Protein AF-A0AAE6CH83-F1 (afdb_monomer_lite)

Foldseek 3Di:
DDPVVVVVVVVVVVVVVVVVVVCVVVPDPVPVVVVVVVCVVVVVVVVVVVVVVVVVVVVVD

Secondary structure (DSSP, 8-state):
--HHHHHHHHHHHHHHHHHHHHHHHHHSTTHHHHHHHHHHHHHHHHHHHHHHHHHHHTT--

pLDDT: mean 73.55, std 14.27, range [51.03, 95.69]

Sequence (61 aa):
MDINTVRGLATLFIMAAFIGLVVWAFSSKQKKTFDEAANLPFEDDEADAKSVREAETKKHD

Radius of gyration: 26.89 Å; chains: 1; bounding box: 59×7×70 Å

Structure (mmCIF, N/CA/C/O backbone):
data_AF-A0AAE6CH83-F1
#
_entry.id   AF-A0AAE6CH83-F1
#
loop_
_atom_site.group_PDB
_atom_site.id
_atom_site.type_symbol
_atom_site.label_atom_id
_atom_site.label_alt_id
_atom_site.label_comp_id
_atom_site.label_asym_id
_atom_site.label_entity_id
_atom_site.label_seq_id
_atom_site.pdbx_PDB_ins_code
_atom_site.Cartn_x
_atom_site.Cartn_y
_atom_site.Cartn_z
_atom_site.occupancy
_atom_site.B_iso_or_equiv
_atom_site.auth_seq_id
_atom_site.auth_comp_id
_atom_site.auth_asym_id
_atom_site.auth_atom_id
_atom_site.pdbx_PDB_model_num
ATOM 1 N N . MET A 1 1 ? 11.535 -7.501 -29.435 1.00 61.19 1 MET A N 1
ATOM 2 C CA . MET A 1 1 ? 11.652 -6.376 -28.485 1.00 61.19 1 MET A CA 1
ATOM 3 C C . MET A 1 1 ? 13.074 -6.358 -27.975 1.00 61.19 1 MET A C 1
ATOM 5 O O . MET A 1 1 ? 13.557 -7.400 -27.548 1.00 61.19 1 MET A O 1
ATOM 9 N N . ASP A 1 2 ? 13.741 -5.218 -28.098 1.00 78.62 2 ASP A N 1
ATOM 10 C CA . ASP A 1 2 ? 15.152 -5.042 -27.770 1.00 78.62 2 ASP A CA 1
ATOM 11 C C . ASP A 1 2 ? 15.432 -5.214 -26.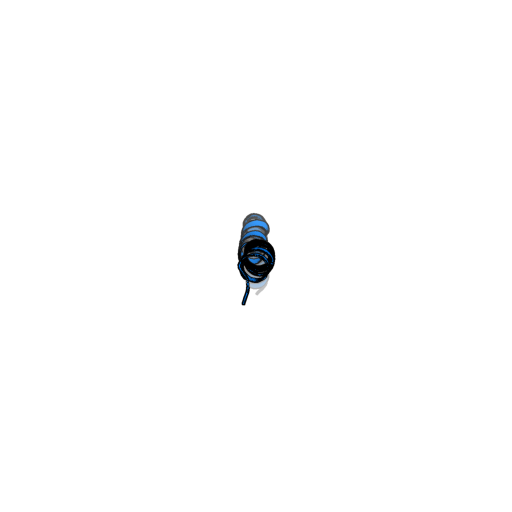273 1.00 78.62 2 ASP A C 1
ATOM 13 O O . ASP A 1 2 ? 14.560 -5.016 -25.422 1.00 78.62 2 ASP A O 1
ATOM 17 N N . ILE A 1 3 ? 16.681 -5.547 -25.943 1.00 83.75 3 ILE A N 1
ATOM 18 C CA . ILE A 1 3 ? 17.160 -5.752 -24.565 1.00 83.75 3 ILE A CA 1
ATOM 19 C C . ILE A 1 3 ? 16.832 -4.559 -23.649 1.00 83.75 3 ILE A C 1
ATOM 21 O O . ILE A 1 3 ? 16.492 -4.730 -22.478 1.00 83.75 3 ILE A O 1
ATOM 25 N N . ASN A 1 4 ? 16.859 -3.347 -24.209 1.00 82.19 4 ASN A N 1
ATOM 26 C CA . ASN A 1 4 ? 16.539 -2.110 -23.505 1.00 82.19 4 ASN A CA 1
ATOM 27 C C . ASN A 1 4 ? 15.046 -2.013 -23.164 1.00 82.19 4 ASN A C 1
ATOM 29 O O . ASN A 1 4 ? 14.695 -1.577 -22.070 1.00 82.19 4 ASN A O 1
ATOM 33 N N . THR A 1 5 ? 14.167 -2.479 -24.054 1.00 87.62 5 THR A N 1
ATOM 34 C CA . THR A 1 5 ? 12.720 -2.522 -23.816 1.00 87.62 5 THR A CA 1
ATOM 35 C C . THR A 1 5 ? 12.382 -3.526 -22.720 1.00 87.62 5 THR A C 1
ATOM 37 O O . THR A 1 5 ? 11.616 -3.203 -21.819 1.00 87.62 5 THR A O 1
ATOM 40 N N . VAL A 1 6 ? 13.001 -4.713 -22.740 1.00 89.88 6 VAL A N 1
ATOM 41 C CA . VAL A 1 6 ? 12.798 -5.748 -21.709 1.00 89.88 6 VAL A CA 1
ATOM 42 C C . VAL A 1 6 ? 13.245 -5.248 -20.334 1.00 89.88 6 VAL A C 1
ATOM 44 O O . VAL A 1 6 ? 12.533 -5.424 -19.349 1.00 89.88 6 VAL A O 1
ATOM 47 N N . ARG A 1 7 ? 14.395 -4.570 -20.2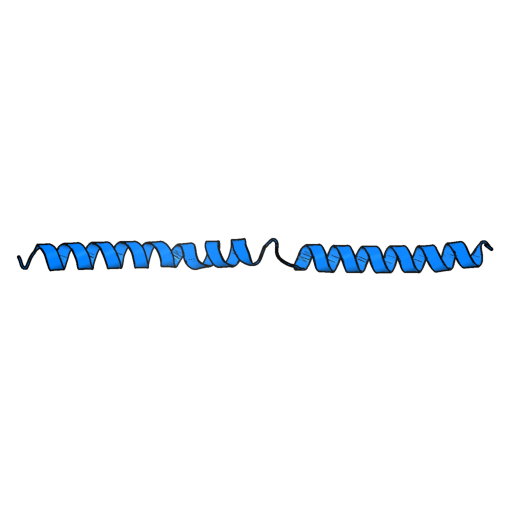59 1.00 86.56 7 ARG A N 1
ATOM 48 C CA . ARG A 1 7 ? 14.938 -4.039 -19.001 1.00 86.56 7 ARG A CA 1
ATOM 49 C C . ARG A 1 7 ? 14.109 -2.868 -18.456 1.00 86.56 7 ARG A C 1
ATOM 51 O O . ARG A 1 7 ? 13.854 -2.805 -17.252 1.00 86.56 7 ARG A O 1
ATOM 58 N N . GLY A 1 8 ? 13.631 -1.987 -19.337 1.00 90.69 8 GLY A N 1
ATOM 59 C CA . GLY A 1 8 ? 12.706 -0.910 -18.974 1.00 90.69 8 GLY A CA 1
ATOM 60 C C . GLY A 1 8 ? 11.377 -1.451 -18.441 1.00 90.69 8 GLY A C 1
ATOM 61 O O . GLY A 1 8 ? 10.930 -1.051 -17.366 1.00 90.69 8 GLY A O 1
ATOM 62 N N . LEU A 1 9 ? 10.794 -2.429 -19.140 1.00 93.38 9 LEU A N 1
ATOM 63 C CA . LEU A 1 9 ? 9.527 -3.046 -18.750 1.00 93.38 9 LEU A CA 1
ATOM 64 C C . LEU A 1 9 ? 9.645 -3.825 -17.433 1.00 93.38 9 LEU A C 1
ATOM 66 O O . LEU A 1 9 ? 8.760 -3.724 -16.589 1.00 93.38 9 LEU A O 1
ATOM 70 N N . ALA A 1 10 ? 10.753 -4.544 -17.225 1.00 91.19 10 ALA A N 1
ATOM 71 C CA . ALA A 1 10 ? 11.015 -5.285 -15.992 1.00 91.19 10 ALA A CA 1
ATOM 72 C C . ALA A 1 10 ? 11.073 -4.364 -14.765 1.00 91.19 10 ALA A C 1
ATOM 74 O O . ALA A 1 10 ? 10.466 -4.661 -13.739 1.00 91.19 10 ALA A O 1
ATOM 75 N N . THR A 1 11 ? 11.749 -3.218 -14.879 1.00 91.81 11 THR A N 1
ATOM 76 C CA . THR A 1 11 ? 11.839 -2.237 -13.785 1.00 91.81 11 THR A CA 1
ATOM 77 C C . THR A 1 11 ? 10.460 -1.682 -13.423 1.00 91.81 11 THR A C 1
ATOM 79 O O . THR A 1 11 ? 10.114 -1.585 -12.246 1.00 91.81 11 THR A O 1
ATOM 82 N N . LEU A 1 12 ? 9.641 -1.383 -14.436 1.00 94.44 12 LEU A N 1
ATOM 83 C CA . LEU A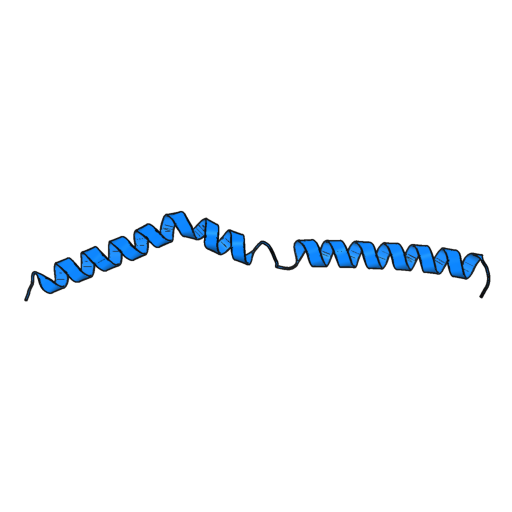 1 12 ? 8.281 -0.887 -14.241 1.00 94.44 12 LEU A CA 1
ATOM 84 C C . LEU A 1 12 ? 7.375 -1.949 -13.599 1.00 94.44 12 LEU A C 1
ATOM 86 O O . LEU A 1 12 ? 6.605 -1.639 -12.693 1.00 94.44 12 LEU A O 1
ATOM 90 N N . PHE A 1 13 ? 7.510 -3.208 -14.025 1.00 95.44 13 PHE A N 1
ATOM 91 C CA . PHE A 1 13 ? 6.778 -4.344 -13.461 1.00 95.44 13 PHE A CA 1
ATOM 92 C C . PHE A 1 13 ? 7.116 -4.573 -11.990 1.00 95.44 13 PHE A C 1
ATOM 94 O O . PHE A 1 13 ? 6.211 -4.746 -11.178 1.00 95.44 13 PHE A O 1
ATOM 101 N N . ILE A 1 14 ? 8.404 -4.543 -11.637 1.00 95.25 14 ILE A N 1
ATOM 102 C CA . ILE A 1 14 ? 8.858 -4.699 -10.250 1.00 95.25 14 ILE A CA 1
ATOM 103 C C . ILE A 1 14 ? 8.327 -3.550 -9.388 1.00 95.25 14 ILE A C 1
ATOM 105 O O . ILE A 1 14 ? 7.817 -3.792 -8.297 1.00 95.25 14 ILE A O 1
ATOM 109 N N . MET A 1 15 ? 8.382 -2.312 -9.888 1.00 95.38 15 MET A N 1
ATOM 110 C CA . MET A 1 15 ? 7.848 -1.144 -9.184 1.00 95.38 15 MET A CA 1
ATOM 111 C C . MET A 1 15 ? 6.334 -1.257 -8.955 1.00 95.38 15 MET A C 1
ATOM 113 O O . MET A 1 15 ? 5.862 -1.040 -7.840 1.00 95.38 15 MET A O 1
ATOM 117 N N . ALA A 1 16 ? 5.573 -1.652 -9.978 1.00 95.69 16 ALA A N 1
ATOM 118 C CA . ALA A 1 16 ? 4.131 -1.851 -9.867 1.00 95.69 16 ALA A CA 1
ATOM 119 C C . ALA A 1 16 ? 3.780 -2.995 -8.900 1.00 95.69 16 ALA A C 1
ATOM 121 O O . ALA A 1 16 ? 2.894 -2.838 -8.061 1.00 95.69 16 ALA A O 1
ATOM 122 N N . ALA A 1 17 ? 4.501 -4.118 -8.969 1.00 95.25 17 ALA A N 1
ATOM 123 C CA . ALA A 1 17 ? 4.322 -5.247 -8.060 1.00 95.25 17 ALA A CA 1
ATOM 124 C C . ALA A 1 17 ? 4.624 -4.863 -6.604 1.00 95.25 17 ALA A C 1
ATOM 126 O O . ALA A 1 17 ? 3.875 -5.234 -5.704 1.00 95.25 17 ALA A O 1
ATOM 127 N N . PHE A 1 18 ? 5.676 -4.073 -6.371 1.00 95.19 18 PHE A N 1
ATOM 128 C CA . PHE A 1 18 ? 6.021 -3.575 -5.042 1.00 95.19 18 PHE A CA 1
ATOM 129 C C . PHE A 1 18 ? 4.918 -2.680 -4.467 1.00 95.19 18 PHE A C 1
ATOM 131 O O . PHE A 1 18 ? 4.462 -2.912 -3.350 1.00 95.19 18 PHE A O 1
ATOM 138 N N . ILE A 1 19 ? 4.429 -1.709 -5.244 1.00 95.12 19 ILE A N 1
ATOM 139 C CA . ILE A 1 19 ? 3.324 -0.835 -4.823 1.00 95.12 19 ILE A CA 1
ATOM 140 C C . ILE A 1 19 ? 2.060 -1.661 -4.560 1.00 95.12 19 ILE A C 1
ATOM 142 O O . ILE A 1 19 ? 1.402 -1.460 -3.542 1.00 95.12 19 ILE A O 1
ATOM 146 N N . GLY A 1 20 ? 1.749 -2.627 -5.428 1.00 93.31 20 GLY A N 1
ATOM 147 C CA . GLY A 1 20 ? 0.617 -3.535 -5.246 1.00 93.31 20 GLY A CA 1
ATOM 148 C C . GLY A 1 20 ? 0.703 -4.334 -3.943 1.00 93.31 20 GLY A C 1
ATO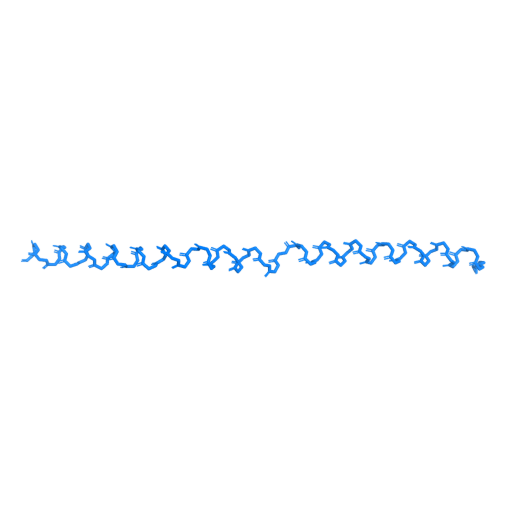M 149 O O . GLY A 1 20 ? -0.282 -4.413 -3.210 1.00 93.31 20 GLY A O 1
ATOM 150 N N . LEU A 1 21 ? 1.883 -4.865 -3.609 1.00 91.19 21 LEU A N 1
ATOM 151 C CA . LEU A 1 21 ? 2.115 -5.581 -2.352 1.00 91.19 21 LEU A CA 1
ATOM 152 C C . LEU A 1 21 ? 2.009 -4.671 -1.129 1.00 91.19 21 LEU A C 1
ATOM 154 O O . LEU A 1 21 ? 1.408 -5.072 -0.136 1.00 91.19 21 LEU A O 1
ATOM 158 N N . VAL A 1 22 ? 2.554 -3.454 -1.192 1.00 90.12 22 VAL A N 1
ATOM 159 C CA . VAL A 1 22 ? 2.454 -2.480 -0.096 1.00 90.12 22 VAL A CA 1
ATOM 160 C C . VAL A 1 22 ? 0.997 -2.088 0.129 1.00 90.12 22 VAL A C 1
ATOM 162 O O . VAL A 1 22 ? 0.515 -2.159 1.256 1.00 90.12 22 VAL A O 1
ATOM 165 N N . VAL A 1 23 ? 0.260 -1.748 -0.931 1.00 86.62 23 VAL A N 1
ATOM 166 C CA . VAL A 1 23 ? -1.165 -1.419 -0.822 1.00 86.62 23 VAL A CA 1
ATOM 167 C C . VAL A 1 23 ? -1.939 -2.605 -0.258 1.00 86.62 23 VAL A C 1
ATOM 169 O O . VAL A 1 23 ? -2.706 -2.414 0.675 1.00 86.62 23 VAL A O 1
ATOM 172 N N . TRP A 1 24 ? -1.708 -3.830 -0.733 1.00 84.50 24 TRP A N 1
ATOM 173 C CA . TRP A 1 24 ? -2.362 -5.026 -0.195 1.00 84.50 24 TRP A CA 1
ATOM 174 C C . TRP A 1 24 ? -2.043 -5.267 1.288 1.00 84.50 24 TRP A C 1
ATOM 176 O O . TRP A 1 24 ? -2.955 -5.499 2.083 1.00 84.50 24 TRP A O 1
ATOM 186 N N . ALA A 1 25 ? -0.773 -5.146 1.678 1.00 82.81 25 ALA A N 1
ATOM 187 C CA . ALA A 1 25 ? -0.333 -5.308 3.061 1.00 82.81 25 ALA A CA 1
ATOM 188 C C . ALA A 1 25 ? -0.980 -4.271 3.997 1.00 82.81 25 ALA A C 1
ATOM 190 O O . ALA A 1 25 ? -1.368 -4.606 5.115 1.00 82.81 25 ALA A O 1
ATOM 191 N N . PHE A 1 26 ? -1.159 -3.034 3.524 1.00 72.25 26 PHE A N 1
ATOM 192 C CA . PHE A 1 26 ? -1.819 -1.961 4.271 1.00 72.25 26 PHE A CA 1
ATOM 193 C C . PHE A 1 26 ? -3.353 -1.948 4.130 1.00 72.25 26 PHE A C 1
ATOM 195 O O . PHE A 1 26 ? -4.025 -1.281 4.917 1.00 72.25 26 PHE A O 1
ATOM 202 N N . SER A 1 27 ? -3.930 -2.659 3.153 1.00 63.88 27 SER A N 1
ATOM 203 C CA . SER A 1 27 ? -5.298 -2.385 2.692 1.00 63.88 27 SER A CA 1
ATOM 204 C C . SER A 1 27 ? -6.388 -2.774 3.679 1.00 63.88 27 SER A C 1
ATOM 206 O O . SER A 1 27 ? -7.379 -2.052 3.752 1.00 63.88 27 SER A O 1
ATOM 208 N N . SER A 1 28 ? -6.298 -3.878 4.422 1.00 56.22 28 SER A N 1
ATOM 209 C CA . SER A 1 28 ? -7.467 -4.235 5.250 1.00 56.22 28 SER A CA 1
ATOM 210 C C . SER A 1 28 ? -7.337 -5.399 6.206 1.00 56.22 28 SER A C 1
ATOM 212 O O . SER A 1 28 ? -8.281 -5.649 6.946 1.00 56.22 28 SER A O 1
ATOM 214 N N . LYS A 1 29 ? -6.230 -6.146 6.232 1.00 57.41 29 LYS A N 1
ATOM 215 C CA . LYS A 1 29 ? -6.231 -7.368 7.048 1.00 57.41 29 LYS A CA 1
ATOM 216 C C . LYS A 1 29 ? -5.972 -7.136 8.538 1.00 57.41 29 LYS A C 1
ATOM 218 O O . LYS A 1 29 ? -6.222 -8.041 9.320 1.00 57.41 29 LYS A O 1
ATOM 223 N N . GLN A 1 30 ? -5.506 -5.950 8.938 1.00 58.66 30 GLN A N 1
ATOM 224 C CA . GLN A 1 30 ? -5.240 -5.654 10.353 1.00 58.66 30 GLN A CA 1
ATOM 225 C C . GLN A 1 30 ? -6.166 -4.618 10.982 1.00 58.66 30 GLN A C 1
ATOM 227 O O . GLN A 1 30 ? -6.359 -4.691 12.187 1.00 58.66 30 GLN A O 1
ATOM 232 N N . LYS A 1 31 ? -6.781 -3.698 10.221 1.00 55.50 31 LYS A N 1
ATOM 233 C CA . LYS A 1 31 ? -7.661 -2.691 10.838 1.00 55.50 31 LYS A CA 1
ATOM 234 C C . LYS A 1 31 ? -8.881 -3.325 11.500 1.00 55.50 31 LYS A C 1
ATOM 236 O O . LYS A 1 31 ? -9.200 -2.952 12.613 1.00 55.50 31 LYS A O 1
ATOM 241 N N . LYS A 1 32 ? -9.497 -4.329 10.866 1.00 56.72 32 LYS A N 1
ATOM 242 C CA . LYS A 1 32 ? -10.684 -4.994 11.421 1.00 56.72 32 LYS A CA 1
ATOM 243 C C . LYS A 1 32 ? -10.377 -5.782 12.704 1.00 56.72 32 LYS A C 1
ATOM 245 O O . LYS A 1 32 ? -11.140 -5.713 13.650 1.00 56.72 32 LYS A O 1
ATOM 250 N N . THR A 1 33 ? -9.235 -6.469 12.755 1.00 59.34 33 THR A N 1
ATOM 251 C CA . THR A 1 33 ? -8.800 -7.213 13.951 1.00 59.34 33 THR A CA 1
ATOM 252 C C . THR A 1 33 ? -8.324 -6.294 15.076 1.00 59.34 33 THR A C 1
ATOM 254 O O . THR A 1 33 ? -8.510 -6.631 16.238 1.00 59.34 33 THR A O 1
ATOM 257 N N . PHE A 1 34 ? -7.726 -5.141 14.759 1.00 59.50 34 PHE A N 1
ATOM 258 C CA . PHE A 1 34 ? -7.323 -4.170 15.779 1.00 59.50 34 PHE A CA 1
ATOM 259 C C . PHE A 1 34 ? -8.503 -3.396 16.364 1.00 59.50 34 PHE A C 1
ATOM 261 O O . PHE A 1 34 ? -8.474 -3.124 17.553 1.00 59.50 34 PHE A O 1
ATOM 268 N N . ASP A 1 35 ? -9.519 -3.061 15.565 1.00 62.34 35 ASP A N 1
ATOM 269 C CA . ASP A 1 35 ? -10.731 -2.386 16.056 1.00 62.34 35 ASP A CA 1
ATOM 270 C C . ASP A 1 35 ? -11.509 -3.296 17.025 1.00 62.34 35 ASP A C 1
ATOM 272 O O . ASP A 1 35 ? -11.941 -2.863 18.087 1.00 62.34 35 ASP A O 1
ATOM 276 N N . GLU A 1 36 ? -11.585 -4.592 16.705 1.00 61.34 36 GLU A N 1
ATOM 277 C CA . GLU A 1 36 ? -12.213 -5.625 17.542 1.00 61.34 36 GLU A CA 1
ATOM 278 C C . GLU A 1 36 ? -11.394 -5.893 18.822 1.00 61.34 36 GLU A C 1
ATOM 280 O O . GLU A 1 36 ? -11.932 -5.893 19.922 1.00 61.34 36 GLU A O 1
ATOM 285 N N . ALA A 1 37 ? -10.062 -6.003 18.723 1.00 64.06 37 ALA A N 1
ATOM 286 C CA . ALA A 1 37 ? -9.196 -6.165 19.897 1.00 64.06 37 ALA A CA 1
ATOM 287 C C . ALA A 1 37 ? -9.089 -4.900 20.775 1.00 64.06 37 ALA A C 1
ATOM 289 O O . ALA A 1 37 ? -8.803 -5.006 21.966 1.00 64.06 37 ALA A O 1
ATOM 290 N N . ALA A 1 38 ? -9.290 -3.707 20.206 1.00 64.38 38 ALA A N 1
ATOM 291 C CA . ALA A 1 38 ? -9.303 -2.444 20.945 1.00 64.38 38 ALA A CA 1
ATOM 292 C C . ALA A 1 38 ? -10.620 -2.215 21.694 1.00 64.38 38 ALA A C 1
ATOM 294 O O . ALA A 1 38 ? -10.609 -1.541 22.723 1.00 64.38 38 ALA A O 1
ATOM 295 N N . ASN A 1 39 ? -11.722 -2.793 21.206 1.00 65.56 39 ASN A N 1
ATOM 296 C CA . ASN A 1 39 ? -12.999 -2.822 21.914 1.00 65.56 39 ASN A CA 1
ATOM 297 C C . ASN A 1 39 ? -13.092 -3.940 22.957 1.00 65.56 39 ASN A C 1
ATOM 299 O O . ASN A 1 39 ? -13.925 -3.837 23.845 1.00 65.56 39 ASN A O 1
ATOM 303 N N . LEU A 1 40 ? -12.203 -4.937 22.935 1.00 64.38 40 LEU A N 1
ATOM 304 C CA . LEU A 1 40 ? -12.156 -6.016 23.927 1.00 64.38 40 LEU A CA 1
ATOM 305 C C . LEU A 1 40 ? -12.178 -5.552 25.407 1.00 64.38 40 LEU A C 1
ATOM 307 O O . LEU A 1 40 ? -12.954 -6.114 26.169 1.00 64.38 40 LEU A O 1
ATOM 311 N N . PRO A 1 41 ? -11.415 -4.526 25.855 1.00 65.06 41 PRO A N 1
ATOM 312 C CA . PRO A 1 41 ? -11.519 -4.028 27.233 1.00 65.06 41 PRO A CA 1
ATOM 313 C C . PRO A 1 41 ? -12.824 -3.273 27.543 1.00 65.06 41 PRO A C 1
ATOM 315 O O . PRO A 1 41 ? -13.054 -2.963 28.704 1.00 65.06 41 PRO A O 1
ATOM 318 N N . PHE A 1 42 ? -13.643 -2.949 26.537 1.00 61.66 42 PHE A N 1
ATOM 319 C CA . PHE A 1 42 ? -14.905 -2.209 26.676 1.00 61.66 42 PHE A CA 1
ATOM 320 C C . PHE A 1 42 ? -16.151 -3.078 26.404 1.00 61.66 42 PHE A C 1
ATOM 322 O O . PHE A 1 42 ? -17.234 -2.755 26.886 1.00 61.66 42 PHE A O 1
ATOM 329 N N . GLU A 1 43 ? -16.024 -4.186 25.663 1.00 60.53 43 GLU A N 1
ATOM 330 C CA . GLU A 1 43 ? -17.104 -5.164 25.453 1.00 60.53 43 GLU A CA 1
ATOM 331 C C . GLU A 1 43 ? -17.478 -5.890 26.754 1.00 60.53 43 GLU A C 1
ATOM 333 O O . GLU A 1 43 ? -18.660 -6.161 26.983 1.00 60.53 43 GLU A O 1
ATOM 338 N N . ASP A 1 44 ? -16.500 -6.138 27.632 1.00 60.28 44 ASP A N 1
ATOM 339 C CA . ASP A 1 44 ? -16.749 -6.674 28.975 1.00 60.28 44 ASP A CA 1
ATOM 340 C C . ASP A 1 44 ? -17.597 -5.693 29.820 1.00 60.28 44 ASP A C 1
ATOM 342 O O . ASP A 1 44 ? -18.537 -6.116 30.492 1.00 60.28 44 ASP A O 1
ATOM 346 N N . ASP A 1 45 ? -17.372 -4.376 29.704 1.00 61.78 45 ASP A N 1
ATOM 347 C CA . ASP A 1 45 ? -18.150 -3.351 30.423 1.00 61.78 45 ASP A CA 1
ATOM 348 C C . ASP A 1 45 ? -19.608 -3.236 29.918 1.00 61.78 45 ASP A C 1
ATOM 350 O O . ASP A 1 45 ? -20.531 -3.005 30.708 1.00 61.78 45 ASP A O 1
ATOM 354 N N . GLU A 1 46 ? -19.860 -3.405 28.611 1.00 63.59 46 GLU A N 1
ATOM 355 C CA . GLU A 1 46 ? -21.225 -3.380 28.051 1.00 63.59 46 GLU A CA 1
ATOM 356 C C . GLU A 1 46 ? -22.044 -4.617 28.4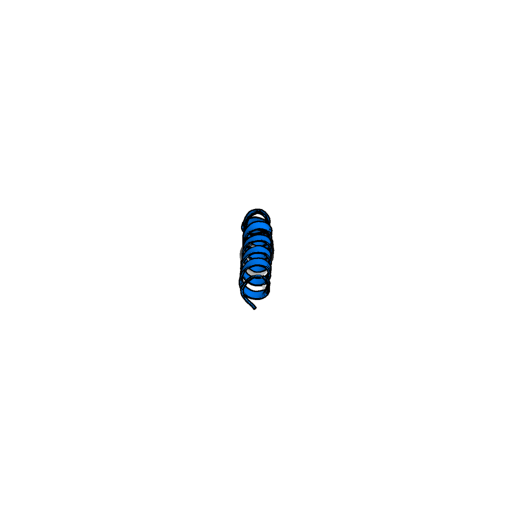46 1.00 63.59 46 GLU A C 1
ATOM 358 O O . GLU A 1 46 ? -23.243 -4.498 28.738 1.00 63.59 46 GLU A O 1
ATOM 363 N N . ALA A 1 47 ? -21.412 -5.795 28.486 1.00 62.75 47 ALA A N 1
ATOM 364 C CA . ALA A 1 47 ? -22.045 -7.033 28.933 1.00 62.75 47 ALA A CA 1
ATOM 365 C C . ALA A 1 47 ? -22.412 -6.969 30.426 1.00 62.75 47 ALA A C 1
ATOM 367 O O . ALA A 1 47 ? -23.547 -7.299 30.800 1.00 62.75 47 ALA A O 1
ATOM 368 N N . ASP A 1 48 ? -21.506 -6.453 31.263 1.00 62.12 48 ASP A N 1
ATOM 369 C CA . ASP A 1 48 ? -21.749 -6.236 32.689 1.00 62.12 48 ASP A CA 1
ATOM 370 C C . ASP A 1 48 ? -22.869 -5.210 32.923 1.00 62.12 48 ASP A C 1
ATOM 372 O O . ASP A 1 48 ? -23.826 -5.491 33.653 1.00 62.12 48 ASP A O 1
ATOM 376 N N . ALA A 1 49 ? -22.849 -4.066 32.227 1.00 65.38 49 ALA A N 1
ATOM 377 C CA . ALA A 1 49 ? -23.883 -3.034 32.349 1.00 65.38 49 ALA A CA 1
ATOM 378 C C . ALA A 1 49 ? -25.286 -3.533 31.956 1.00 65.38 49 ALA A C 1
ATOM 380 O O . ALA A 1 49 ? -26.293 -3.097 32.529 1.00 65.38 49 ALA A O 1
ATOM 381 N N . LYS A 1 50 ? -25.377 -4.455 30.989 1.00 66.69 50 LYS A N 1
ATOM 382 C CA . LYS A 1 50 ? -26.646 -5.087 30.602 1.00 66.69 50 LYS A CA 1
ATOM 383 C C . LYS A 1 50 ? -27.156 -6.044 31.678 1.00 66.69 50 LYS A C 1
ATOM 385 O O . LYS A 1 50 ? -28.343 -6.003 32.000 1.00 66.69 50 LYS A O 1
ATOM 390 N N . SER A 1 51 ? -26.263 -6.842 32.267 1.00 64.94 51 SER A N 1
ATOM 391 C CA . SER A 1 51 ? -26.613 -7.797 33.326 1.00 64.94 51 SER A CA 1
ATOM 392 C C . SER A 1 51 ? -27.138 -7.103 34.593 1.00 64.94 51 SER A C 1
ATOM 394 O O . SER A 1 51 ? -28.123 -7.548 35.183 1.00 64.94 51 SER A O 1
ATOM 396 N N . VAL A 1 52 ? -26.557 -5.953 34.959 1.00 71.38 52 VAL A N 1
ATOM 397 C CA . VAL A 1 52 ? -26.977 -5.161 36.125 1.00 71.38 52 VAL A CA 1
ATOM 398 C C . VAL A 1 52 ? -28.373 -4.565 35.916 1.00 71.38 52 VAL A C 1
ATOM 400 O O . VAL A 1 52 ? -29.221 -4.648 36.803 1.00 71.38 52 VAL A O 1
ATOM 403 N N . ARG A 1 53 ? -28.663 -4.029 34.723 1.00 69.75 53 ARG A N 1
ATOM 404 C CA . ARG A 1 53 ? -29.981 -3.449 34.391 1.00 69.75 53 ARG A CA 1
ATOM 405 C C . ARG A 1 53 ? -31.100 -4.494 34.351 1.00 69.75 53 ARG A C 1
ATOM 407 O O . ARG A 1 53 ? -32.233 -4.207 34.746 1.00 69.75 53 ARG A O 1
ATOM 414 N N . GLU A 1 54 ? -30.793 -5.705 33.895 1.00 68.19 54 GLU A N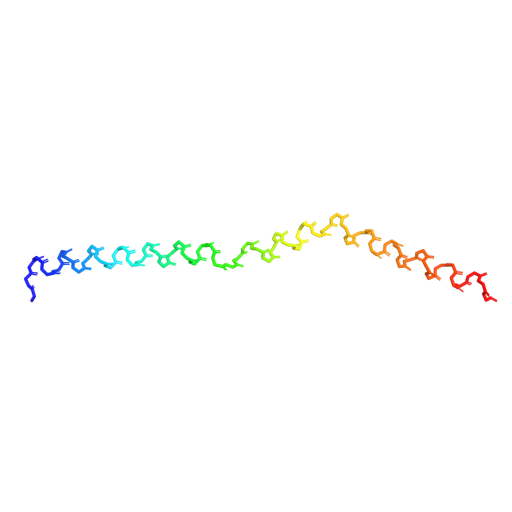 1
ATOM 415 C CA . GLU A 1 54 ? -31.741 -6.824 33.876 1.00 68.19 54 GLU A CA 1
ATOM 416 C C . GLU A 1 54 ? -32.006 -7.368 35.294 1.00 68.19 54 GLU A C 1
ATOM 418 O O . GLU A 1 54 ? -33.138 -7.710 35.640 1.00 68.19 54 GLU A O 1
ATOM 423 N N . ALA A 1 55 ? -30.991 -7.351 36.165 1.00 67.69 55 ALA A N 1
ATOM 424 C CA . ALA A 1 55 ? -31.148 -7.695 37.577 1.00 67.69 55 ALA A CA 1
ATOM 425 C C . ALA A 1 55 ? -31.966 -6.655 38.370 1.00 67.69 55 ALA A C 1
ATOM 427 O O . ALA A 1 55 ? -32.718 -7.035 39.271 1.00 67.69 55 ALA A O 1
ATOM 428 N N . GLU A 1 56 ? -31.862 -5.362 38.041 1.00 66.00 56 GLU A N 1
ATOM 429 C CA . GLU A 1 56 ? -32.649 -4.305 38.695 1.00 66.00 56 GLU A CA 1
ATOM 430 C C . GLU A 1 56 ? -34.118 -4.294 38.258 1.00 66.00 56 GLU A C 1
ATOM 432 O O . GLU A 1 56 ? -35.006 -4.128 39.093 1.00 66.00 56 GLU A O 1
ATOM 437 N N . THR A 1 57 ? -34.401 -4.542 36.978 1.00 70.00 57 THR A N 1
ATOM 438 C CA . THR A 1 57 ? -35.785 -4.607 36.475 1.00 70.00 57 THR A CA 1
ATOM 439 C C . THR A 1 57 ? -36.548 -5.820 37.006 1.00 70.00 57 THR A C 1
ATOM 441 O O . THR A 1 57 ? -37.734 -5.704 37.291 1.00 70.00 57 THR A O 1
ATOM 444 N N . LYS A 1 58 ? -35.871 -6.950 37.246 1.00 62.19 58 LYS A N 1
ATOM 445 C CA . LYS A 1 58 ? -36.482 -8.147 37.848 1.00 62.19 58 LYS A CA 1
ATOM 446 C C . LYS A 1 58 ? -36.693 -8.048 39.368 1.00 62.19 58 LYS A C 1
ATOM 448 O O . LYS A 1 58 ? -37.410 -8.859 39.939 1.00 62.19 58 LYS A O 1
ATOM 453 N N . LYS A 1 59 ? -36.042 -7.100 40.048 1.00 60.91 59 LYS A N 1
ATOM 454 C CA . LYS A 1 59 ? -36.221 -6.867 41.494 1.00 60.91 59 LYS A CA 1
ATOM 455 C C . LYS A 1 59 ? -37.399 -5.951 41.825 1.00 60.91 59 LYS A C 1
ATOM 457 O O . LYS A 1 59 ? -37.742 -5.832 42.999 1.00 60.91 59 LYS A O 1
ATOM 462 N N . HIS A 1 60 ? -37.943 -5.270 40.821 1.00 55.72 60 HIS A N 1
ATOM 463 C CA . HIS A 1 60 ? -39.021 -4.295 40.969 1.00 55.72 60 HIS A CA 1
ATOM 464 C C . HIS A 1 60 ? -40.389 -4.830 40.498 1.00 55.72 60 HIS A C 1
ATOM 466 O O . HIS A 1 60 ? -41.345 -4.061 40.439 1.00 55.72 60 HIS A O 1
ATOM 472 N N . ASP A 1 61 ? -40.470 -6.131 40.200 1.00 51.03 61 ASP A N 1
ATOM 473 C CA . ASP A 1 61 ? -41.696 -6.915 39.977 1.00 51.03 61 ASP A CA 1
ATOM 474 C C . ASP A 1 61 ? -41.857 -7.912 41.140 1.00 51.03 61 ASP A C 1
ATOM 476 O O . ASP A 1 61 ? -42.983 -8.040 41.673 1.00 51.03 61 ASP A O 1
#